Protein AF-A0A926SNS3-F1 (afdb_monomer)

Mean predicted aligned error: 13.59 Å

pLDDT: mean 76.49, std 20.12, range [39.0, 96.38]

Secondary structure (DSSP, 8-state):
----PPPP---------HHHHHHHHHHHHHHT--HHHHHHHHHHHHHHHHHHHHHHHHHHHHHHHT--HHHHHHHHHH-PSPPPHHHHHHHHTSPPHHHHHHHHHHHHHHHTTSSSSS---------

Radius of gyration: 21.66 Å; Cα contacts (8 Å, |Δi|>4): 40; chains: 1; bounding box: 40×44×77 Å

Solvent-accessible surface area (backbone atoms only — not comparable to full-atom values): 8056 Å² total; per-residue (Å²): 132,82,84,77,71,78,87,82,81,85,79,81,85,77,95,67,55,71,67,58,52,51,53,50,52,50,55,22,63,78,66,76,39,54,69,70,56,44,51,52,50,52,53,51,53,48,48,70,72,42,43,67,57,53,52,52,52,27,54,49,47,9,64,75,71,75,46,52,56,67,34,28,45,57,44,59,74,78,46,75,82,86,79,54,71,68,53,54,54,52,34,72,69,50,76,61,66,77,58,51,55,54,54,53,58,50,52,59,60,56,64,72,68,70,73,82,83,82,85,85,84,82,87,82,82,82,134

Structure (mmCIF, N/CA/C/O backbone):
data_AF-A0A926SNS3-F1
#
_entry.id   AF-A0A926SNS3-F1
#
loop_
_atom_site.group_PDB
_atom_site.id
_atom_site.type_symbol
_atom_site.label_atom_id
_atom_site.label_alt_id
_atom_site.label_comp_id
_atom_site.label_asym_id
_atom_site.label_entity_id
_atom_site.label_seq_id
_atom_site.pdbx_PDB_ins_code
_atom_site.Cartn_x
_atom_site.Cartn_y
_atom_site.Cartn_z
_atom_site.occupancy
_atom_site.B_iso_or_equiv
_atom_site.auth_seq_id
_atom_site.auth_comp_id
_atom_site.auth_asym_id
_atom_site.auth_atom_id
_atom_site.pdbx_PDB_model_num
ATOM 1 N N . MET A 1 1 ? -1.024 -29.603 23.354 1.00 42.75 1 MET A N 1
ATOM 2 C CA . MET A 1 1 ? -0.998 -28.707 22.178 1.00 42.75 1 MET A CA 1
ATOM 3 C C . MET A 1 1 ? -0.334 -27.419 22.625 1.00 42.75 1 MET A C 1
ATOM 5 O O . MET A 1 1 ? -0.760 -26.889 23.639 1.00 42.75 1 MET A O 1
ATOM 9 N N . LYS A 1 2 ? 0.756 -26.986 21.983 1.00 43.94 2 LYS A N 1
ATOM 10 C CA . LYS A 1 2 ? 1.331 -25.662 22.260 1.00 43.94 2 LYS A CA 1
ATOM 11 C C . LYS A 1 2 ? 0.382 -24.629 21.655 1.00 43.94 2 LYS A C 1
ATOM 13 O O . LYS A 1 2 ? 0.080 -24.749 20.470 1.00 43.94 2 LYS A O 1
ATOM 18 N N . ASP A 1 3 ? -0.083 -23.674 22.455 1.00 49.34 3 ASP A N 1
ATOM 19 C CA . ASP A 1 3 ? -0.727 -22.465 21.944 1.00 49.34 3 ASP A CA 1
ATOM 20 C C . ASP A 1 3 ? 0.268 -21.783 21.005 1.00 49.34 3 ASP A C 1
ATOM 22 O O . ASP A 1 3 ? 1.288 -21.241 21.434 1.00 49.34 3 ASP A O 1
ATOM 26 N N . ALA A 1 4 ? 0.014 -21.869 19.701 1.00 53.22 4 ALA A N 1
ATOM 27 C CA . ALA A 1 4 ? 0.678 -21.015 18.736 1.00 53.22 4 ALA A CA 1
ATOM 28 C C . ALA A 1 4 ? 0.130 -19.606 18.978 1.00 53.22 4 ALA A C 1
ATOM 30 O O . ALA A 1 4 ? -0.934 -19.255 18.471 1.00 53.22 4 ALA A O 1
ATOM 31 N N . GLY A 1 5 ? 0.801 -18.842 19.845 1.00 57.50 5 GLY A N 1
ATOM 32 C CA . GLY A 1 5 ? 0.419 -17.470 20.159 1.00 57.50 5 GLY A CA 1
ATOM 33 C C . GLY A 1 5 ? 0.177 -16.684 18.872 1.00 57.50 5 GLY A C 1
ATOM 34 O O . GLY A 1 5 ? 0.965 -16.783 17.930 1.00 57.50 5 GLY A O 1
ATOM 35 N N . MET A 1 6 ? -0.937 -15.946 18.809 1.00 60.03 6 MET A N 1
ATOM 36 C CA . MET A 1 6 ? -1.277 -15.176 17.613 1.00 60.03 6 MET A CA 1
ATOM 37 C C . MET A 1 6 ? -0.117 -14.244 17.235 1.00 60.03 6 MET A C 1
ATOM 39 O O . MET A 1 6 ? 0.383 -13.532 18.114 1.00 60.03 6 MET A O 1
ATOM 43 N N . PRO A 1 7 ? 0.297 -14.215 15.953 1.00 57.09 7 PRO A N 1
ATOM 44 C CA . PRO A 1 7 ? 1.346 -13.316 15.499 1.00 57.09 7 PRO A CA 1
ATOM 45 C C . PRO A 1 7 ? 0.940 -11.872 15.802 1.00 57.09 7 PRO A C 1
ATOM 47 O O . PRO A 1 7 ? -0.138 -11.414 15.418 1.00 57.09 7 PRO A O 1
ATOM 50 N N . ARG A 1 8 ? 1.796 -11.165 16.544 1.00 56.66 8 ARG A N 1
ATOM 51 C CA . ARG A 1 8 ? 1.582 -9.766 16.918 1.00 56.66 8 ARG A CA 1
ATOM 52 C C . ARG A 1 8 ? 2.264 -8.870 15.895 1.00 56.66 8 ARG A C 1
ATOM 54 O O . ARG A 1 8 ? 3.463 -8.983 15.676 1.00 56.66 8 ARG A O 1
ATOM 61 N N . PHE A 1 9 ? 1.497 -7.963 15.307 1.00 53.34 9 PHE A N 1
ATOM 62 C CA . PHE A 1 9 ? 2.017 -6.908 14.446 1.00 53.34 9 PHE A CA 1
ATOM 63 C C . PHE A 1 9 ? 2.002 -5.589 15.228 1.00 53.34 9 PHE A C 1
ATOM 65 O O . PHE A 1 9 ? 0.937 -5.142 15.666 1.00 53.34 9 PHE A O 1
ATOM 72 N N . ASN A 1 10 ? 3.177 -4.998 15.469 1.00 60.78 10 ASN A N 1
ATOM 73 C CA . ASN A 1 10 ? 3.283 -3.682 16.096 1.00 60.78 10 ASN A CA 1
ATOM 74 C C . ASN A 1 10 ? 3.206 -2.609 15.007 1.00 60.78 10 ASN A C 1
ATOM 76 O O . ASN A 1 10 ? 4.030 -2.589 14.100 1.00 60.78 10 ASN A O 1
ATOM 80 N N . ILE A 1 11 ? 2.197 -1.744 15.084 1.00 59.19 11 ILE A N 1
ATOM 81 C CA . ILE A 1 11 ? 1.896 -0.748 14.044 1.00 59.19 11 ILE A CA 1
ATOM 82 C C . ILE A 1 11 ? 2.511 0.626 14.374 1.00 59.19 11 ILE A C 1
ATOM 84 O O . ILE A 1 11 ? 2.271 1.586 13.652 1.00 59.19 11 ILE A O 1
ATOM 88 N N . GLY A 1 12 ? 3.304 0.729 15.450 1.00 66.06 12 GLY A N 1
ATOM 89 C CA . GLY A 1 12 ? 3.896 1.993 15.894 1.00 66.06 12 GLY A CA 1
ATOM 90 C C . GLY A 1 12 ? 2.848 3.068 16.211 1.00 66.06 12 GLY A C 1
ATOM 91 O O . GLY A 1 12 ? 1.701 2.757 16.545 1.00 66.06 12 GLY A O 1
ATOM 92 N N . SER A 1 13 ? 3.253 4.335 16.109 1.00 71.50 13 SER A N 1
ATOM 93 C CA . SER A 1 13 ? 2.381 5.513 16.163 1.00 71.50 13 SER A CA 1
ATOM 94 C C . SER A 1 13 ? 2.168 6.068 14.754 1.00 71.50 13 SER A C 1
ATOM 96 O O . SER A 1 13 ? 3.132 6.266 14.017 1.00 71.50 13 SER A O 1
ATOM 98 N N . ALA A 1 14 ? 0.913 6.326 14.387 1.00 71.31 14 ALA A N 1
ATOM 99 C CA . ALA A 1 14 ? 0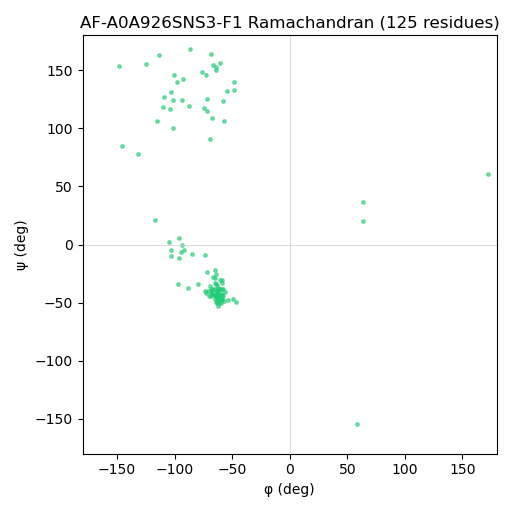.565 7.030 13.160 1.00 71.31 14 ALA A CA 1
ATOM 100 C C . ALA A 1 14 ? 0.037 8.419 13.518 1.00 71.31 14 ALA A C 1
ATOM 102 O O . ALA A 1 14 ? -0.897 8.530 14.316 1.00 71.31 14 ALA A O 1
ATOM 103 N N . ASP A 1 15 ? 0.618 9.451 12.913 1.00 81.06 15 ASP A N 1
ATOM 104 C CA . ASP A 1 15 ? 0.104 10.810 13.032 1.00 81.06 15 ASP A CA 1
ATOM 105 C C . ASP A 1 15 ? -1.157 10.931 12.173 1.00 81.06 15 ASP A C 1
ATOM 107 O O . ASP A 1 15 ? -1.128 10.738 10.955 1.00 81.06 15 ASP A O 1
ATOM 111 N N . LEU A 1 16 ? -2.281 11.210 12.826 1.00 81.62 16 LEU A N 1
ATOM 112 C CA . LEU A 1 16 ? -3.590 11.387 12.207 1.00 81.62 16 LEU A CA 1
ATOM 113 C C . LEU A 1 16 ? -4.152 12.746 12.609 1.00 81.62 16 LEU A C 1
ATOM 115 O O . LEU A 1 16 ? -3.805 13.282 13.663 1.00 81.62 16 LEU A O 1
ATOM 119 N N . SER A 1 17 ? -5.040 13.294 11.780 1.00 90.50 17 SER A N 1
ATOM 120 C CA . SER A 1 17 ? -5.789 14.484 12.174 1.00 90.50 17 SER A CA 1
ATOM 121 C C . SER A 1 17 ? -6.695 14.170 13.373 1.00 90.50 17 SER A C 1
ATOM 123 O O . SER A 1 17 ? -7.125 13.029 13.558 1.00 90.50 17 SER A O 1
ATOM 125 N N . GLU A 1 18 ? -7.004 15.179 14.191 1.00 90.25 18 GLU A N 1
ATOM 126 C CA . GLU A 1 18 ? -7.928 15.013 15.325 1.00 90.25 18 GLU A CA 1
ATOM 127 C C . GLU A 1 18 ? -9.294 14.480 14.865 1.00 90.25 18 GLU A C 1
ATOM 129 O O . GLU A 1 18 ? -9.847 13.568 15.479 1.00 90.25 18 GLU A O 1
ATOM 134 N N . GLU A 1 19 ? -9.790 14.983 13.732 1.00 93.06 19 GLU A N 1
ATOM 135 C CA . GLU A 1 19 ? -11.046 14.538 13.129 1.00 93.06 19 GLU A CA 1
ATOM 136 C C . GLU A 1 19 ? -11.006 13.048 12.747 1.00 93.06 19 GLU A C 1
ATOM 138 O O . GLU A 1 19 ? -11.933 12.303 13.073 1.00 93.06 19 GLU A O 1
ATOM 143 N N . ASP A 1 20 ? -9.923 12.581 12.116 1.00 90.12 20 ASP A N 1
ATOM 144 C CA . ASP A 1 20 ? -9.767 11.165 11.759 1.00 90.12 20 ASP A CA 1
ATOM 145 C C . ASP A 1 20 ? -9.721 10.273 13.004 1.00 90.12 20 ASP A C 1
ATOM 147 O O . ASP A 1 20 ? -10.312 9.190 13.020 1.00 90.12 20 ASP A O 1
ATOM 151 N N . ILE A 1 21 ? -9.043 10.726 14.064 1.00 90.31 21 ILE A N 1
ATOM 152 C CA . ILE A 1 21 ? -8.968 10.008 15.342 1.00 90.31 21 ILE A CA 1
ATOM 153 C C . ILE A 1 21 ? -10.367 9.845 15.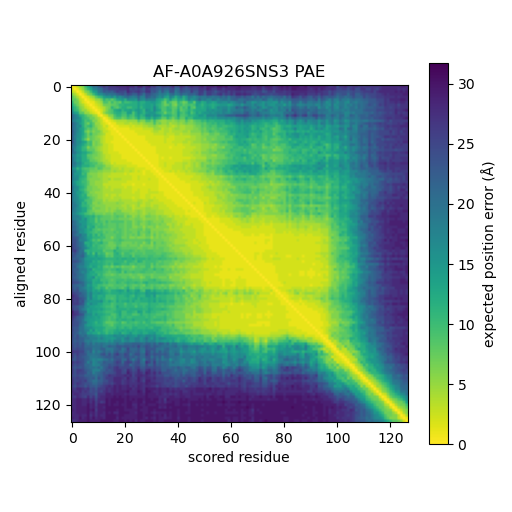941 1.00 90.31 21 ILE A C 1
ATOM 155 O O . ILE A 1 21 ? -10.722 8.752 16.397 1.00 90.31 21 ILE A O 1
ATOM 159 N N . ASP A 1 22 ? -11.168 10.906 15.944 1.00 92.88 22 ASP A N 1
ATOM 160 C CA . ASP A 1 22 ? -12.509 10.877 16.518 1.00 92.88 22 ASP A CA 1
ATOM 161 C C . ASP A 1 22 ? -13.451 9.987 15.707 1.00 92.88 22 ASP A C 1
ATOM 163 O O . ASP A 1 22 ? -14.124 9.121 16.280 1.00 92.88 22 ASP A O 1
ATOM 167 N N . TRP A 1 23 ? -13.422 10.083 14.376 1.00 93.25 23 TRP A N 1
ATOM 168 C CA . TRP A 1 23 ? -14.165 9.163 13.515 1.00 93.25 23 TRP A CA 1
ATOM 169 C C . TRP A 1 23 ? -13.737 7.709 13.702 1.00 93.25 23 TRP A C 1
ATOM 171 O O . TRP A 1 23 ? -14.585 6.810 13.736 1.00 93.25 23 TRP A O 1
ATOM 181 N N . PHE A 1 24 ? -12.441 7.458 13.886 1.00 91.75 24 PHE A N 1
ATOM 182 C CA . PHE A 1 24 ? -11.937 6.114 14.133 1.00 91.75 24 PHE A CA 1
ATOM 183 C C . PHE A 1 24 ? -12.448 5.545 15.462 1.00 91.75 24 PHE A C 1
ATOM 185 O O . PHE A 1 24 ? -12.901 4.397 15.516 1.00 91.75 24 PHE A O 1
ATOM 192 N N . LYS A 1 25 ? -12.442 6.349 16.533 1.00 90.81 25 LYS A N 1
ATOM 193 C CA . LYS A 1 25 ? -13.004 5.966 17.840 1.00 90.81 25 LYS A CA 1
ATOM 194 C C . LYS A 1 25 ? -14.502 5.680 17.745 1.00 90.81 25 LYS A C 1
ATOM 196 O O . LYS A 1 25 ? -14.960 4.675 18.289 1.00 90.81 25 LYS A O 1
ATOM 201 N N . VAL A 1 26 ? -15.259 6.511 17.023 1.00 94.00 26 VAL A N 1
ATOM 202 C CA . VAL A 1 26 ? -16.690 6.277 16.762 1.00 94.00 26 VAL A CA 1
ATOM 203 C C . VAL A 1 26 ? -16.890 4.941 16.046 1.00 94.00 26 VAL A C 1
ATOM 205 O O . VAL A 1 26 ? -17.704 4.127 16.482 1.00 94.00 26 VAL A O 1
ATOM 208 N N . ALA A 1 27 ? -16.108 4.661 15.001 1.00 91.81 27 ALA A N 1
ATOM 209 C CA . ALA A 1 27 ? -16.187 3.399 14.270 1.00 91.81 27 ALA A CA 1
ATOM 210 C C . ALA A 1 27 ? -15.861 2.179 15.151 1.00 91.81 27 ALA A C 1
ATOM 212 O O . ALA A 1 27 ? -16.508 1.136 15.014 1.00 91.81 27 ALA A O 1
ATOM 213 N N . CYS A 1 28 ? -14.891 2.295 16.064 1.00 93.12 28 CYS A N 1
ATOM 214 C CA . CYS A 1 28 ? -14.575 1.251 17.043 1.00 93.12 28 CYS A CA 1
ATOM 215 C C . CYS A 1 28 ? -15.761 1.001 17.984 1.00 93.12 28 CYS A C 1
ATOM 217 O O . CYS A 1 28 ? -16.225 -0.133 18.091 1.00 93.12 28 CYS A O 1
ATOM 219 N N . ASN A 1 29 ? -16.320 2.064 18.575 1.00 94.94 29 ASN A N 1
ATOM 220 C CA . ASN A 1 29 ?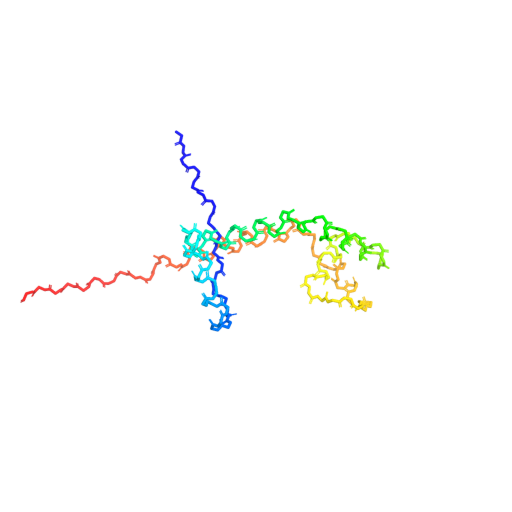 -17.466 1.971 19.484 1.00 94.94 29 ASN A CA 1
ATOM 221 C C . ASN A 1 29 ? -18.697 1.348 18.812 1.00 94.94 29 ASN A C 1
ATOM 223 O O . ASN A 1 29 ? -19.329 0.470 19.391 1.00 94.94 29 ASN A O 1
ATOM 227 N N . LEU A 1 30 ? -19.008 1.743 17.573 1.00 93.19 30 LEU A N 1
ATOM 228 C CA . LEU A 1 30 ? -20.136 1.186 16.816 1.00 93.19 30 LEU A CA 1
ATOM 229 C C . LEU A 1 30 ? -19.972 -0.302 16.490 1.00 93.19 30 LEU A C 1
ATOM 231 O O . LEU A 1 30 ? -20.966 -1.008 16.346 1.00 93.19 30 LEU A O 1
ATOM 235 N N . SER A 1 31 ? -18.732 -0.778 16.352 1.00 91.19 31 SER A N 1
ATOM 236 C CA . SER A 1 31 ? -18.448 -2.190 16.063 1.00 91.19 31 SER A CA 1
ATOM 237 C C . SER A 1 31 ? -18.170 -3.033 17.308 1.00 91.19 31 SER A C 1
ATOM 239 O O . SER A 1 31 ? -18.070 -4.250 17.190 1.00 91.19 31 SER A O 1
ATOM 241 N N . GLY A 1 32 ? -18.069 -2.422 18.495 1.00 92.94 32 GLY A N 1
ATOM 242 C CA . GLY A 1 32 ? -17.670 -3.119 19.721 1.00 92.94 32 GLY A CA 1
ATOM 243 C C . GLY A 1 32 ? -16.240 -3.671 19.664 1.00 92.94 32 GLY A C 1
ATOM 244 O O . GLY A 1 32 ? -15.901 -4.596 20.399 1.00 92.94 32 GLY A O 1
ATOM 245 N N . GLU A 1 33 ? -15.404 -3.134 18.774 1.00 90.81 33 GLU A N 1
ATOM 246 C CA . GLU A 1 33 ? -14.043 -3.607 18.534 1.00 90.81 33 GLU A CA 1
ATOM 247 C C . GLU A 1 33 ? -13.024 -2.719 19.251 1.00 90.81 33 GLU A C 1
ATOM 249 O O . GLU A 1 33 ? -13.176 -1.500 19.341 1.00 90.81 33 GLU A O 1
ATOM 254 N N . SER A 1 34 ? -11.927 -3.322 19.718 1.00 89.81 34 SER A N 1
ATOM 255 C CA . SER A 1 34 ? -10.764 -2.537 20.139 1.00 89.81 34 SER A CA 1
ATOM 256 C C . SER A 1 34 ? -10.130 -1.840 18.933 1.00 89.81 34 SER A C 1
ATOM 258 O O . SER A 1 34 ? -10.186 -2.351 17.815 1.00 89.81 34 SER A O 1
ATOM 260 N N . ILE A 1 35 ? -9.439 -0.722 19.168 1.00 86.50 35 ILE A N 1
ATOM 261 C CA . ILE A 1 35 ? -8.697 0.017 18.130 1.00 86.50 35 ILE A CA 1
ATOM 262 C C . ILE A 1 35 ? -7.796 -0.924 17.316 1.00 86.50 35 ILE A C 1
ATOM 264 O O . ILE A 1 35 ? -7.831 -0.916 16.089 1.00 86.50 35 ILE A O 1
ATOM 268 N N . ARG A 1 36 ? -7.033 -1.799 17.988 1.00 83.31 36 ARG A N 1
ATOM 269 C CA . ARG A 1 36 ? -6.129 -2.751 17.318 1.00 83.31 36 ARG A CA 1
ATOM 270 C C . ARG A 1 36 ? -6.884 -3.762 16.451 1.00 83.31 36 ARG A C 1
ATOM 272 O O . ARG A 1 36 ? -6.464 -4.021 15.326 1.00 83.31 36 ARG A O 1
ATOM 279 N N . ALA A 1 37 ? -7.995 -4.309 16.951 1.00 86.44 37 ALA A N 1
ATOM 280 C CA . ALA A 1 37 ? -8.829 -5.232 16.181 1.00 86.44 37 ALA A CA 1
ATOM 281 C C . ALA A 1 37 ? -9.428 -4.540 14.949 1.00 86.44 37 ALA A C 1
ATOM 283 O O . ALA A 1 37 ? -9.364 -5.083 13.845 1.00 86.44 37 ALA A O 1
ATOM 284 N N . LYS A 1 38 ? -9.903 -3.300 15.119 1.00 89.62 38 LYS A N 1
ATOM 285 C CA . LYS A 1 38 ? -10.480 -2.504 14.038 1.00 89.62 38 LYS A CA 1
ATOM 286 C C . LYS A 1 38 ? -9.482 -2.235 12.920 1.00 89.62 38 LYS A C 1
ATOM 288 O O . LYS A 1 38 ? -9.818 -2.399 11.748 1.00 89.62 38 LYS A O 1
ATOM 293 N N . ILE A 1 39 ? -8.247 -1.868 13.272 1.00 86.69 39 ILE A N 1
ATOM 294 C CA . ILE A 1 39 ? -7.167 -1.673 12.296 1.00 86.69 39 ILE A CA 1
ATOM 295 C C . ILE A 1 39 ? -6.923 -2.971 11.515 1.00 86.69 39 ILE A C 1
ATOM 297 O O . ILE A 1 39 ? -6.893 -2.948 10.285 1.00 86.69 39 ILE A O 1
ATOM 301 N N . GLY A 1 40 ? -6.824 -4.113 12.205 1.00 85.19 40 GLY A N 1
ATOM 302 C CA . GLY A 1 40 ? -6.654 -5.419 11.563 1.00 85.19 40 GLY A CA 1
ATOM 303 C C . GLY A 1 40 ? -7.779 -5.752 10.577 1.00 85.19 40 GLY A C 1
ATOM 304 O O . GLY A 1 40 ? -7.510 -6.178 9.450 1.00 85.19 40 GLY A O 1
ATOM 305 N N . HIS A 1 41 ? -9.033 -5.496 10.955 1.00 87.81 41 HIS A N 1
ATOM 306 C CA . HIS A 1 41 ? -10.188 -5.676 10.075 1.00 87.81 41 HIS A CA 1
ATOM 307 C C . HIS A 1 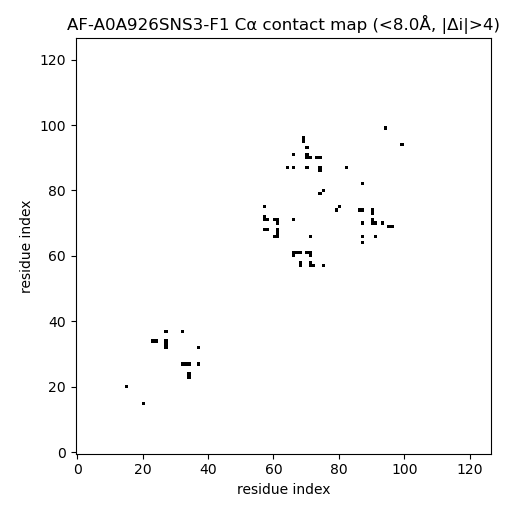41 ? -10.171 -4.744 8.863 1.00 87.81 41 HIS A C 1
ATOM 309 O O . HIS A 1 41 ? -10.417 -5.205 7.748 1.00 87.81 41 HIS A O 1
ATOM 315 N N . ILE A 1 42 ? -9.847 -3.463 9.048 1.00 87.56 42 ILE A N 1
ATOM 316 C CA . ILE A 1 42 ? -9.764 -2.498 7.944 1.00 87.56 42 ILE A CA 1
ATOM 317 C C . ILE A 1 42 ? -8.677 -2.915 6.955 1.00 87.56 42 ILE A C 1
ATOM 319 O O . ILE A 1 42 ? -8.950 -3.000 5.759 1.00 87.56 42 ILE A O 1
ATOM 323 N N . ILE A 1 43 ? -7.477 -3.249 7.440 1.00 85.94 43 ILE A N 1
ATOM 324 C CA . ILE A 1 43 ? -6.365 -3.699 6.592 1.00 85.94 43 ILE A CA 1
ATOM 325 C C . ILE A 1 43 ? -6.760 -4.965 5.827 1.00 85.94 43 ILE A C 1
ATOM 327 O O . ILE A 1 43 ? -6.596 -5.033 4.608 1.00 85.94 43 ILE A O 1
ATOM 331 N N . THR A 1 44 ? -7.328 -5.954 6.520 1.00 86.88 44 THR A N 1
ATOM 332 C CA . THR A 1 44 ? -7.730 -7.227 5.908 1.00 86.88 44 THR A CA 1
ATOM 333 C C . THR A 1 44 ? -8.811 -7.022 4.853 1.00 86.88 44 THR A C 1
ATOM 335 O O . THR A 1 44 ? -8.696 -7.539 3.740 1.00 86.88 44 THR A O 1
ATOM 338 N N . GLY A 1 45 ? -9.849 -6.244 5.169 1.00 89.31 45 GLY A N 1
ATOM 339 C CA . GLY A 1 45 ? -10.943 -5.947 4.249 1.00 89.31 45 GLY A CA 1
ATOM 340 C C . GLY A 1 45 ? -10.459 -5.184 3.019 1.00 89.31 45 GLY A C 1
ATOM 341 O O . GLY A 1 45 ? -10.806 -5.536 1.889 1.00 89.31 45 GLY A O 1
ATOM 342 N N . HIS A 1 46 ? -9.595 -4.191 3.228 1.00 86.81 46 HIS A N 1
ATOM 343 C CA . HIS A 1 46 ? -9.000 -3.397 2.161 1.00 86.81 46 HIS A CA 1
ATOM 344 C C . HIS A 1 46 ? -8.141 -4.254 1.230 1.00 86.81 46 HIS A C 1
ATOM 346 O O . HIS A 1 46 ? -8.384 -4.296 0.022 1.00 86.81 46 HIS A O 1
ATOM 352 N N . LEU A 1 47 ? -7.193 -5.018 1.777 1.00 83.12 47 LEU A N 1
ATOM 353 C CA . LEU A 1 47 ? -6.333 -5.886 0.975 1.00 83.12 47 LEU A CA 1
ATOM 354 C C . LEU A 1 47 ? -7.140 -6.966 0.255 1.00 83.12 47 LEU A C 1
ATOM 356 O O . LEU A 1 47 ? -6.925 -7.181 -0.932 1.00 83.12 47 LEU A O 1
ATOM 360 N N . THR A 1 48 ? -8.122 -7.588 0.907 1.00 87.44 48 THR A N 1
ATOM 361 C CA . THR A 1 48 ? -8.979 -8.601 0.268 1.00 87.44 48 THR A CA 1
ATOM 362 C C . THR A 1 48 ? -9.734 -8.023 -0.929 1.00 87.44 48 THR A C 1
ATOM 364 O O . THR A 1 48 ? -9.785 -8.644 -1.992 1.00 87.44 48 THR A O 1
ATOM 367 N N . ARG A 1 49 ? -10.284 -6.811 -0.791 1.00 87.69 49 ARG A N 1
ATOM 368 C CA . ARG A 1 49 ? -11.085 -6.163 -1.836 1.00 87.69 49 ARG A CA 1
ATOM 369 C C . ARG A 1 49 ? -10.245 -5.642 -2.999 1.00 87.69 49 ARG A C 1
ATOM 371 O O . ARG A 1 49 ? -10.664 -5.748 -4.151 1.00 87.69 49 ARG A O 1
ATOM 378 N N . PHE A 1 50 ? -9.080 -5.070 -2.709 1.00 84.75 50 PHE A N 1
ATOM 379 C CA . PHE A 1 50 ? -8.275 -4.354 -3.700 1.00 84.75 50 PHE A CA 1
ATOM 380 C C . PHE A 1 50 ? -7.063 -5.141 -4.209 1.00 84.75 50 PHE A C 1
ATOM 382 O O . PHE A 1 50 ? -6.434 -4.702 -5.171 1.00 84.75 50 PHE A O 1
ATOM 389 N N . LYS A 1 51 ? -6.774 -6.338 -3.670 1.00 85.75 51 LYS A N 1
ATOM 390 C CA . LYS A 1 51 ? -5.654 -7.199 -4.104 1.00 85.75 51 LYS A CA 1
ATOM 391 C C . LYS A 1 51 ? -5.567 -7.347 -5.618 1.00 85.75 51 LYS A C 1
ATOM 393 O O . LYS A 1 51 ? -4.501 -7.160 -6.193 1.00 85.75 51 LYS A O 1
ATOM 398 N N . SER A 1 52 ? -6.679 -7.662 -6.278 1.00 86.62 52 SER A N 1
ATOM 399 C CA . SER A 1 52 ? -6.695 -7.852 -7.733 1.00 86.62 52 SER A CA 1
ATOM 400 C C . SER A 1 52 ? -6.356 -6.569 -8.496 1.00 86.62 52 SER A C 1
ATOM 402 O O . SER A 1 52 ? -5.702 -6.630 -9.534 1.00 86.62 52 SER A O 1
ATOM 404 N N . GLN A 1 53 ? -6.755 -5.406 -7.978 1.00 88.38 53 GLN A N 1
ATOM 405 C CA . GLN A 1 53 ? -6.431 -4.111 -8.571 1.00 88.38 53 GLN A CA 1
ATOM 406 C C . GLN A 1 53 ? -4.950 -3.781 -8.394 1.00 88.38 53 GLN A C 1
ATOM 408 O O . GLN A 1 53 ? -4.319 -3.322 -9.343 1.00 88.38 53 GLN A O 1
ATOM 413 N N . TYR A 1 54 ? -4.379 -4.084 -7.224 1.00 87.50 54 TYR A N 1
ATOM 414 C CA . TYR A 1 54 ? -2.947 -3.925 -6.979 1.00 87.50 54 TYR A CA 1
ATOM 415 C C . TYR A 1 54 ? -2.111 -4.794 -7.910 1.00 87.50 54 TYR A C 1
ATOM 417 O O . TYR A 1 54 ? -1.250 -4.266 -8.607 1.00 87.50 54 TYR A O 1
ATOM 425 N N . VAL A 1 55 ? -2.429 -6.088 -8.013 1.00 90.06 55 VAL A N 1
ATOM 426 C CA . VAL A 1 55 ? -1.737 -7.002 -8.936 1.00 90.06 55 VAL A CA 1
ATOM 427 C C . VAL A 1 55 ? -1.821 -6.483 -10.372 1.00 90.06 55 VAL A C 1
ATOM 429 O O . VAL A 1 55 ? -0.794 -6.322 -11.024 1.00 90.06 55 VAL A O 1
ATOM 432 N N . ARG A 1 56 ? -3.019 -6.100 -10.834 1.00 91.88 56 ARG A N 1
ATOM 433 C CA . ARG A 1 56 ? -3.210 -5.534 -12.181 1.00 91.88 56 ARG A CA 1
ATOM 434 C C . ARG A 1 56 ? -2.397 -4.262 -12.414 1.00 91.88 56 ARG A C 1
ATOM 436 O O . ARG A 1 56 ? -1.904 -4.058 -13.521 1.00 91.88 56 ARG A O 1
ATOM 443 N N . LYS A 1 57 ? -2.279 -3.390 -11.408 1.00 92.06 57 LYS A N 1
ATOM 444 C CA . LYS A 1 57 ? -1.510 -2.145 -11.519 1.00 92.06 57 LYS A CA 1
ATOM 445 C C . LYS A 1 57 ? -0.015 -2.428 -11.651 1.00 92.06 57 LYS A C 1
ATOM 447 O O . LYS A 1 57 ? 0.626 -1.809 -12.498 1.00 92.06 57 LYS A O 1
ATOM 452 N N . VAL A 1 58 ? 0.510 -3.365 -10.864 1.00 94.44 58 VAL A N 1
ATOM 453 C CA . VAL A 1 58 ? 1.912 -3.791 -10.951 1.00 94.44 58 VAL A CA 1
ATOM 454 C C . VAL A 1 58 ? 2.179 -4.458 -12.303 1.00 94.44 58 VAL A C 1
ATOM 456 O O . VAL A 1 58 ? 3.099 -4.046 -13.004 1.00 94.44 58 VAL A O 1
ATOM 459 N N . ASP A 1 59 ? 1.310 -5.376 -12.744 1.00 95.56 59 ASP A N 1
ATOM 460 C CA . ASP A 1 59 ? 1.409 -6.032 -14.059 1.00 95.56 59 ASP A CA 1
ATOM 461 C C . ASP A 1 59 ? 1.398 -5.034 -15.219 1.00 95.56 59 ASP A C 1
ATOM 463 O O . ASP A 1 59 ? 2.044 -5.242 -16.249 1.00 95.56 59 ASP A O 1
ATOM 467 N N . TYR A 1 60 ? 0.583 -3.984 -15.103 1.00 95.12 60 TYR A N 1
ATOM 468 C CA . TYR A 1 60 ? 0.514 -2.926 -16.101 1.00 95.12 60 TYR A CA 1
ATOM 469 C C . TYR A 1 60 ? 1.845 -2.178 -16.179 1.00 95.12 60 TYR A C 1
ATOM 471 O O . TYR A 1 60 ? 2.386 -2.026 -17.269 1.00 95.12 60 TYR A O 1
ATOM 479 N N . VAL A 1 61 ? 2.397 -1.758 -15.038 1.00 95.38 61 VAL A N 1
ATOM 480 C CA . VAL A 1 61 ? 3.683 -1.046 -14.991 1.00 95.38 61 VAL A CA 1
ATOM 481 C C . VAL A 1 61 ? 4.8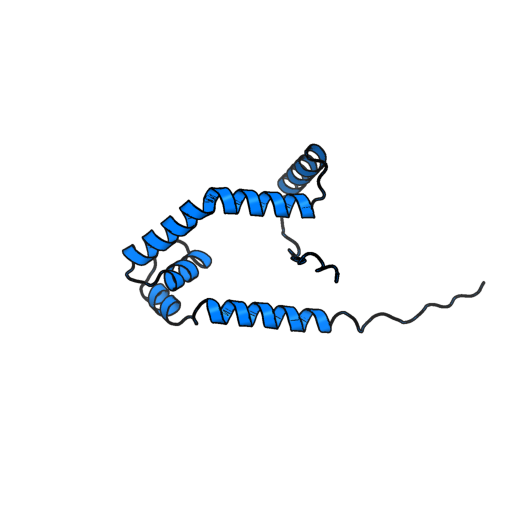23 -1.922 -15.505 1.00 95.38 61 VAL A C 1
ATOM 483 O O . VAL A 1 61 ? 5.587 -1.462 -16.349 1.00 95.38 61 VAL A O 1
ATOM 486 N N . ALA A 1 62 ? 4.889 -3.187 -15.082 1.00 96.12 62 ALA A N 1
ATOM 487 C CA . ALA A 1 62 ? 5.899 -4.138 -15.543 1.00 96.12 62 ALA A CA 1
ATOM 488 C C . ALA A 1 62 ? 5.933 -4.229 -17.076 1.00 96.12 62 ALA A C 1
ATOM 490 O O . ALA A 1 62 ? 6.979 -4.070 -17.703 1.00 96.12 62 ALA A O 1
ATOM 491 N N . ARG A 1 63 ? 4.755 -4.372 -17.697 1.00 96.00 63 ARG A N 1
ATOM 492 C CA . ARG A 1 63 ? 4.620 -4.427 -19.158 1.00 96.00 63 ARG A CA 1
ATOM 493 C C . ARG A 1 63 ? 4.926 -3.103 -19.850 1.00 96.00 63 ARG A C 1
ATOM 495 O O . ARG A 1 63 ? 5.536 -3.118 -20.911 1.00 96.00 63 ARG A O 1
ATOM 502 N N . GLN A 1 64 ? 4.489 -1.979 -19.286 1.00 96.38 64 GLN A N 1
ATOM 503 C CA . GLN A 1 64 ? 4.697 -0.659 -19.890 1.00 96.38 64 GLN A CA 1
ATOM 504 C C . GLN A 1 64 ? 6.171 -0.246 -19.918 1.00 96.38 64 GLN A C 1
ATOM 506 O O . GLN A 1 64 ? 6.602 0.353 -20.896 1.00 96.38 64 GLN A O 1
ATOM 511 N N . TYR A 1 65 ? 6.931 -0.571 -18.871 1.00 95.38 65 TYR A N 1
ATOM 512 C CA . TYR A 1 65 ? 8.328 -0.148 -18.722 1.00 95.38 65 TYR A CA 1
ATOM 513 C C . TYR A 1 65 ? 9.344 -1.268 -18.998 1.00 95.38 65 TYR A C 1
ATOM 515 O O . TYR A 1 65 ? 10.545 -1.045 -18.873 1.00 95.38 65 TYR A O 1
ATOM 523 N N . GLY A 1 66 ? 8.889 -2.468 -19.380 1.00 95.06 66 GLY A N 1
ATOM 524 C CA . GLY A 1 66 ? 9.772 -3.592 -19.708 1.00 95.06 66 GLY A CA 1
ATOM 525 C C . GLY A 1 66 ? 10.614 -4.064 -18.521 1.00 95.06 66 GLY A C 1
ATOM 526 O O . GLY A 1 66 ? 11.782 -4.410 -18.689 1.00 95.06 66 GLY A O 1
ATOM 527 N N . VAL A 1 67 ? 10.033 -4.036 -17.323 1.00 94.31 67 VAL A N 1
ATOM 528 C CA . VAL A 1 67 ? 10.661 -4.465 -16.066 1.00 94.31 67 VAL A CA 1
ATOM 529 C C . VAL A 1 67 ? 9.949 -5.698 -15.522 1.00 94.31 67 VAL A C 1
ATOM 531 O O . VAL A 1 67 ? 8.830 -6.024 -15.931 1.00 94.31 67 VAL A O 1
ATOM 534 N N . THR A 1 68 ? 10.587 -6.406 -14.598 1.00 95.00 68 THR A N 1
ATOM 535 C CA . THR A 1 68 ? 9.952 -7.537 -13.921 1.00 95.00 68 THR A CA 1
ATOM 536 C C . THR A 1 68 ? 8.820 -7.065 -13.007 1.00 95.00 68 THR A C 1
ATOM 538 O O . THR A 1 68 ? 8.700 -5.889 -12.652 1.00 95.00 68 THR A O 1
ATOM 541 N N . TRP A 1 69 ? 7.964 -8.004 -12.604 1.00 93.38 69 TRP A N 1
ATOM 542 C CA . TRP A 1 69 ? 6.888 -7.715 -11.660 1.00 93.38 69 TRP A CA 1
ATOM 543 C C . TRP A 1 69 ? 7.421 -7.170 -10.327 1.00 93.38 69 TRP A C 1
ATOM 545 O O . TRP A 1 69 ? 6.885 -6.199 -9.796 1.00 93.38 69 TRP A O 1
ATOM 555 N N . GLU A 1 70 ? 8.500 -7.766 -9.809 1.00 91.94 70 GLU A N 1
ATOM 556 C CA . GLU A 1 70 ? 9.124 -7.358 -8.546 1.00 91.94 70 GLU A CA 1
ATOM 557 C C . GLU A 1 70 ? 9.719 -5.950 -8.636 1.00 91.94 70 GLU A C 1
ATOM 559 O O . GLU A 1 70 ? 9.484 -5.122 -7.756 1.00 91.94 70 GLU A O 1
ATOM 564 N N . GLU A 1 71 ? 10.415 -5.638 -9.730 1.00 93.44 71 GLU A N 1
ATOM 565 C CA . GLU A 1 71 ? 10.951 -4.298 -9.997 1.00 93.44 71 GLU A CA 1
ATOM 566 C C . GLU A 1 71 ? 9.827 -3.251 -10.064 1.00 93.44 71 GLU A C 1
ATOM 568 O O . GLU A 1 71 ? 9.915 -2.192 -9.439 1.00 93.44 71 GLU A O 1
ATOM 573 N N . ALA A 1 72 ? 8.725 -3.564 -10.755 1.00 93.56 72 ALA A N 1
ATOM 574 C CA . ALA A 1 72 ? 7.552 -2.694 -10.823 1.00 93.56 72 ALA A CA 1
ATOM 575 C C . ALA A 1 72 ? 6.896 -2.478 -9.449 1.00 93.56 72 ALA A C 1
ATOM 577 O O . ALA A 1 72 ? 6.470 -1.363 -9.134 1.00 93.56 72 ALA A O 1
ATOM 578 N N . PHE A 1 73 ? 6.819 -3.522 -8.619 1.00 91.81 73 PHE A N 1
ATOM 579 C CA . PHE A 1 73 ? 6.304 -3.425 -7.254 1.00 91.81 73 PHE A CA 1
ATOM 580 C C . PHE A 1 73 ? 7.171 -2.497 -6.393 1.00 91.81 73 PHE A C 1
ATOM 582 O O . PHE A 1 73 ? 6.653 -1.622 -5.697 1.00 91.81 73 PHE A O 1
ATOM 589 N N . ILE A 1 74 ? 8.494 -2.648 -6.482 1.00 91.38 74 ILE A N 1
ATOM 590 C CA . ILE A 1 74 ? 9.463 -1.812 -5.768 1.00 91.38 74 ILE A CA 1
ATOM 591 C C . ILE A 1 74 ? 9.349 -0.343 -6.193 1.00 91.38 74 ILE A C 1
ATOM 593 O O . ILE A 1 74 ? 9.335 0.538 -5.330 1.00 91.38 74 ILE A O 1
ATOM 597 N N . LEU A 1 75 ? 9.228 -0.075 -7.496 1.00 92.38 75 LEU A N 1
ATOM 598 C CA . LEU A 1 75 ? 9.048 1.277 -8.033 1.00 92.38 75 LEU A CA 1
ATOM 599 C C . LEU A 1 75 ? 7.786 1.943 -7.485 1.00 92.38 75 LEU A C 1
ATOM 601 O O . LEU A 1 75 ? 7.843 3.051 -6.952 1.00 92.38 75 LEU A O 1
ATOM 605 N N . LEU A 1 76 ? 6.656 1.237 -7.565 1.00 91.19 76 LEU A N 1
ATOM 606 C CA . LEU A 1 76 ? 5.356 1.748 -7.133 1.00 91.19 76 LEU A CA 1
ATOM 607 C C . LEU A 1 76 ? 5.270 2.005 -5.625 1.00 91.19 76 LEU A C 1
ATOM 609 O O . LEU A 1 76 ? 4.439 2.803 -5.197 1.00 91.19 76 LEU A O 1
ATOM 613 N N . ARG A 1 77 ? 6.121 1.361 -4.817 1.00 87.00 77 ARG A N 1
ATOM 614 C CA . ARG A 1 77 ? 6.226 1.646 -3.381 1.00 87.00 77 ARG A CA 1
ATOM 615 C C . ARG A 1 77 ? 6.837 3.024 -3.104 1.00 87.00 77 ARG A C 1
ATOM 617 O O . ARG A 1 77 ? 6.466 3.646 -2.115 1.00 87.00 77 ARG A O 1
ATOM 624 N N . GLN A 1 78 ? 7.792 3.465 -3.921 1.00 85.19 78 GLN A N 1
ATOM 625 C CA . GLN A 1 78 ? 8.565 4.690 -3.674 1.00 85.19 78 GLN A CA 1
ATOM 626 C C . GLN A 1 78 ? 8.022 5.902 -4.435 1.00 85.19 78 GLN A C 1
ATOM 628 O O . GLN A 1 78 ? 8.106 7.026 -3.948 1.00 85.19 78 GLN A O 1
ATOM 633 N N . LYS A 1 79 ? 7.485 5.692 -5.641 1.00 87.62 79 LYS A N 1
ATOM 634 C CA . LYS A 1 79 ? 7.134 6.779 -6.557 1.00 87.62 79 LYS A CA 1
ATOM 635 C C . LYS A 1 79 ? 5.921 6.438 -7.421 1.00 87.62 79 LYS A C 1
ATOM 637 O O . LYS A 1 79 ? 5.644 5.283 -7.737 1.00 87.62 79 LYS A O 1
ATOM 642 N N . SER A 1 80 ? 5.221 7.484 -7.857 1.00 89.75 80 SER A N 1
ATOM 643 C CA . SER A 1 80 ? 4.185 7.393 -8.889 1.00 89.75 80 SER A CA 1
ATOM 644 C C . SER A 1 80 ? 4.754 7.661 -10.292 1.00 89.75 80 SER A C 1
ATOM 646 O O . SER A 1 80 ? 5.604 8.540 -10.435 1.00 89.75 80 SER A O 1
ATOM 648 N N . PRO A 1 81 ? 4.286 6.948 -11.335 1.00 88.56 81 PRO A N 1
ATOM 649 C CA . PRO A 1 81 ? 4.710 7.191 -12.714 1.00 88.56 81 PRO A CA 1
ATOM 650 C C . PRO A 1 81 ? 4.372 8.624 -13.179 1.00 88.56 81 PRO A C 1
ATOM 652 O O . PRO A 1 81 ? 3.406 9.204 -12.674 1.00 88.56 81 PRO A O 1
ATOM 655 N N . PRO A 1 82 ? 5.089 9.173 -14.181 1.00 93.12 82 PRO A N 1
ATOM 656 C CA . PRO A 1 82 ? 6.066 8.497 -15.045 1.00 93.12 82 PRO A CA 1
ATOM 657 C C . PRO A 1 82 ? 7.429 8.233 -14.381 1.00 93.12 82 PRO A C 1
ATOM 659 O O . PRO A 1 82 ? 7.880 8.999 -13.527 1.00 93.12 82 PRO A O 1
ATOM 662 N N . PHE A 1 83 ? 8.076 7.136 -14.786 1.00 94.19 83 PHE A N 1
ATOM 663 C CA . PHE A 1 83 ? 9.408 6.740 -14.310 1.00 94.19 83 PHE A CA 1
ATOM 664 C C . PHE A 1 83 ? 10.494 7.172 -15.300 1.00 94.19 83 PHE A C 1
ATOM 666 O O . PHE A 1 83 ? 10.285 7.086 -16.512 1.00 94.19 83 PHE A O 1
ATOM 673 N N . THR A 1 84 ? 11.627 7.652 -14.788 1.00 95.75 84 THR A N 1
ATOM 674 C CA . THR A 1 84 ? 12.815 7.983 -15.591 1.00 95.75 84 THR A CA 1
ATOM 675 C C . THR A 1 84 ? 13.694 6.746 -15.785 1.00 95.75 84 THR A C 1
ATOM 677 O O . THR A 1 84 ? 13.490 5.732 -15.119 1.00 95.75 84 THR A O 1
ATOM 680 N N . GLU A 1 85 ? 14.689 6.803 -16.675 1.00 95.81 85 GLU A N 1
ATOM 681 C CA . GLU A 1 85 ? 15.608 5.668 -16.862 1.00 95.81 85 GLU A CA 1
ATOM 682 C C . GLU A 1 85 ? 16.413 5.384 -15.585 1.00 95.81 85 GLU A C 1
ATOM 684 O O . GLU A 1 85 ? 16.647 4.226 -15.246 1.00 95.81 85 GLU A O 1
ATOM 689 N N . GLU A 1 86 ? 16.767 6.421 -14.820 1.00 96.00 86 GLU A N 1
ATOM 690 C CA . GLU A 1 86 ? 17.449 6.268 -13.533 1.00 96.00 86 GLU A CA 1
ATOM 691 C C . GLU A 1 86 ? 16.597 5.479 -12.531 1.00 96.00 86 GLU A C 1
ATOM 693 O O . GLU A 1 86 ? 17.131 4.625 -11.820 1.00 96.00 86 GLU A O 1
ATOM 698 N N . ASP A 1 87 ? 15.276 5.701 -12.513 1.00 95.12 87 ASP A N 1
ATOM 699 C CA . ASP A 1 87 ? 14.352 4.932 -11.674 1.00 95.12 87 ASP A CA 1
ATOM 700 C C . ASP A 1 87 ? 14.378 3.442 -12.065 1.00 95.12 87 ASP A C 1
ATOM 702 O O . ASP A 1 87 ? 14.440 2.567 -11.199 1.00 95.12 87 ASP A O 1
ATOM 706 N N . LEU A 1 88 ? 14.360 3.139 -13.370 1.00 95.06 88 LEU A N 1
ATOM 707 C CA . LEU A 1 88 ? 14.363 1.761 -13.877 1.00 95.06 88 LEU A CA 1
ATOM 708 C C . LEU A 1 88 ? 15.685 1.047 -13.576 1.00 95.06 88 LEU A C 1
ATOM 710 O O . LEU A 1 88 ? 15.681 -0.110 -13.153 1.00 95.06 88 LEU A O 1
ATOM 714 N N . VAL A 1 89 ? 16.818 1.732 -13.757 1.00 95.50 89 VAL A N 1
ATOM 715 C CA . VAL A 1 89 ? 18.148 1.211 -13.403 1.00 95.50 89 VAL A CA 1
ATOM 716 C C . VAL A 1 89 ? 18.242 0.944 -11.903 1.00 95.50 89 VAL A C 1
ATOM 718 O O . VAL A 1 89 ? 18.737 -0.107 -11.494 1.00 95.50 89 VAL A O 1
ATOM 721 N N . TRP A 1 90 ? 17.730 1.856 -11.076 1.00 94.19 90 TRP A N 1
ATOM 722 C CA . TRP A 1 90 ? 17.679 1.666 -9.630 1.00 94.19 90 TRP A CA 1
ATOM 723 C C . TRP A 1 90 ? 16.802 0.473 -9.230 1.00 94.19 90 TRP A C 1
ATOM 725 O O . TRP A 1 90 ? 17.194 -0.305 -8.362 1.00 94.19 90 TRP A O 1
ATOM 735 N N . ALA A 1 91 ? 15.644 0.289 -9.868 1.00 92.69 91 ALA A N 1
ATOM 736 C CA . ALA A 1 91 ? 14.749 -0.826 -9.570 1.00 92.69 91 ALA A CA 1
ATOM 737 C C . ALA A 1 91 ? 15.414 -2.180 -9.850 1.00 92.69 91 ALA A C 1
ATOM 739 O O . ALA A 1 91 ? 15.369 -3.068 -9.002 1.00 92.69 91 ALA A O 1
ATOM 740 N N . ARG A 1 92 ? 16.094 -2.297 -10.999 1.00 92.62 92 ARG A N 1
ATOM 741 C CA . ARG A 1 92 ? 16.848 -3.494 -11.414 1.00 92.62 92 ARG A CA 1
ATOM 742 C C . ARG A 1 92 ? 18.034 -3.809 -10.498 1.00 92.62 92 ARG A C 1
ATOM 744 O O . ARG A 1 92 ? 18.469 -4.954 -10.436 1.00 92.62 92 ARG A O 1
ATOM 751 N N . SER A 1 93 ? 18.585 -2.806 -9.811 1.00 92.38 93 SER A N 1
ATOM 752 C CA . SER A 1 93 ? 19.712 -2.994 -8.889 1.00 92.38 93 SER A CA 1
ATOM 753 C C . SER A 1 93 ? 19.289 -3.425 -7.483 1.00 92.38 93 SER A C 1
ATOM 755 O O . SER A 1 93 ? 20.149 -3.750 -6.662 1.00 92.38 93 SER A O 1
ATOM 757 N N . GLN A 1 94 ? 17.986 -3.434 -7.179 1.00 88.50 94 GLN A N 1
ATOM 758 C CA . GLN A 1 94 ? 17.500 -3.894 -5.883 1.00 88.50 94 GLN A CA 1
ATOM 759 C C . GLN A 1 94 ? 17.615 -5.421 -5.755 1.00 88.50 94 GLN A C 1
ATOM 761 O O . GLN A 1 94 ? 17.405 -6.143 -6.730 1.00 88.50 94 GLN A O 1
ATOM 766 N N . PRO A 1 95 ? 17.902 -5.942 -4.549 1.00 83.94 95 PRO A N 1
ATOM 767 C CA . PRO A 1 95 ? 17.881 -7.379 -4.320 1.00 83.94 95 PRO A CA 1
ATOM 768 C C . PRO A 1 95 ? 16.455 -7.941 -4.498 1.00 83.94 95 PRO A C 1
ATOM 770 O O . PRO A 1 95 ? 15.485 -7.232 -4.196 1.00 83.94 95 PRO A O 1
ATOM 773 N N . PRO A 1 96 ? 16.316 -9.215 -4.918 1.00 78.06 96 PRO A N 1
ATOM 774 C CA . PRO A 1 96 ? 15.033 -9.912 -4.981 1.00 78.06 96 PRO A CA 1
ATOM 775 C C . PRO A 1 96 ? 14.221 -9.761 -3.691 1.00 78.06 96 PRO A C 1
ATOM 777 O O . PRO A 1 96 ? 14.770 -9.852 -2.586 1.00 78.06 96 PRO A O 1
ATOM 780 N N . LEU A 1 97 ? 12.903 -9.576 -3.812 1.00 72.25 97 LEU A N 1
ATOM 781 C CA . LEU A 1 97 ? 12.036 -9.303 -2.653 1.00 72.25 97 LEU A CA 1
ATOM 782 C C . LEU A 1 97 ? 12.087 -10.416 -1.595 1.00 72.25 97 LEU A C 1
ATOM 784 O O . LEU A 1 97 ? 12.048 -10.124 -0.401 1.00 72.25 97 LEU A O 1
ATOM 788 N N . ALA A 1 98 ? 12.270 -11.667 -2.025 1.00 64.25 98 ALA A N 1
ATOM 789 C CA . ALA A 1 98 ? 12.416 -12.823 -1.141 1.00 64.25 98 ALA A CA 1
ATOM 790 C C . ALA A 1 98 ? 13.605 -12.708 -0.163 1.00 64.25 98 ALA A C 1
ATOM 792 O O . ALA A 1 98 ? 13.532 -13.214 0.955 1.00 64.25 98 ALA A O 1
ATOM 793 N N . LEU A 1 99 ? 14.686 -12.021 -0.551 1.00 58.91 99 LEU A N 1
ATOM 794 C CA . LEU A 1 99 ? 15.832 -11.763 0.331 1.00 58.91 99 LEU A CA 1
ATOM 795 C C . LEU A 1 99 ? 15.550 -10.591 1.283 1.00 58.91 99 LEU A C 1
ATOM 797 O O . LEU A 1 99 ? 15.929 -10.634 2.450 1.00 58.91 99 LEU A O 1
ATOM 801 N N . ARG A 1 100 ? 14.797 -9.582 0.826 1.00 55.28 100 ARG A N 1
ATOM 802 C CA . ARG A 1 100 ? 14.375 -8.441 1.655 1.00 55.28 100 ARG A CA 1
ATOM 803 C C . ARG A 1 100 ? 13.441 -8.844 2.796 1.00 55.28 100 ARG A C 1
ATOM 805 O O . ARG A 1 100 ? 13.554 -8.296 3.889 1.00 55.28 100 ARG A O 1
ATOM 812 N N . GLU A 1 101 ? 12.526 -9.786 2.567 1.00 55.00 101 GLU A N 1
ATOM 813 C CA . GLU A 1 101 ? 11.647 -10.304 3.627 1.00 55.00 101 GLU A CA 1
ATOM 814 C C . GLU A 1 101 ? 12.448 -11.000 4.739 1.00 55.00 101 GLU A C 1
ATOM 816 O O . GLU A 1 101 ? 12.144 -10.824 5.919 1.00 55.00 101 GLU A O 1
ATOM 821 N N . GLN A 1 102 ? 13.513 -11.729 4.387 1.00 50.62 102 GLN A N 1
ATOM 822 C CA . GLN A 1 102 ? 14.410 -12.356 5.365 1.00 50.62 102 GLN A CA 1
ATOM 823 C C . GLN A 1 102 ? 15.206 -11.319 6.171 1.00 50.62 102 GLN A C 1
ATOM 825 O O . GLN A 1 102 ? 15.352 -11.478 7.382 1.00 50.62 102 GLN A O 1
ATOM 830 N N . GLU A 1 103 ? 15.676 -10.242 5.536 1.00 52.69 103 GLU A N 1
ATOM 831 C CA . GLU A 1 103 ? 16.389 -9.142 6.206 1.00 52.69 103 GLU A CA 1
ATOM 832 C C . GLU A 1 103 ? 15.497 -8.313 7.142 1.00 52.69 103 GLU A C 1
ATOM 834 O O . GLU A 1 103 ? 15.937 -7.886 8.208 1.00 52.69 103 GLU A O 1
ATOM 839 N N . VAL A 1 104 ? 14.240 -8.064 6.766 1.00 54.41 104 VAL A N 1
ATOM 840 C CA . VAL A 1 104 ? 13.287 -7.345 7.628 1.00 54.41 104 VAL A CA 1
ATOM 841 C C . VAL A 1 104 ? 12.892 -8.212 8.822 1.00 54.41 104 VAL A C 1
ATOM 843 O O . VAL A 1 104 ? 12.912 -7.736 9.956 1.00 54.41 104 VAL A O 1
ATOM 846 N N . ASN A 1 105 ? 12.608 -9.496 8.595 1.00 50.72 105 ASN A N 1
ATOM 847 C CA . ASN A 1 105 ? 12.266 -10.423 9.673 1.00 50.72 105 ASN A CA 1
ATOM 848 C C . ASN A 1 105 ? 13.434 -10.651 10.645 1.00 50.72 105 ASN A C 1
ATOM 850 O O . ASN A 1 105 ? 13.196 -10.823 11.838 1.00 50.72 105 ASN A O 1
ATOM 854 N N . SER A 1 106 ? 14.684 -10.629 10.168 1.00 51.03 106 SER A N 1
ATOM 855 C CA . SER A 1 106 ? 15.853 -10.755 11.042 1.00 5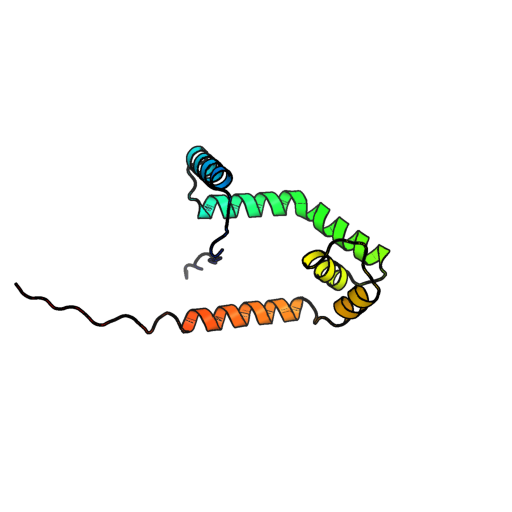1.03 106 SER A CA 1
ATOM 856 C C . SER A 1 106 ? 16.097 -9.492 11.870 1.00 51.03 106 SER A C 1
ATOM 858 O O . SER A 1 106 ? 16.333 -9.615 13.067 1.00 51.03 106 SER A O 1
ATOM 860 N N . LYS A 1 107 ? 15.955 -8.287 11.298 1.00 50.03 107 LYS A N 1
ATOM 861 C CA . LYS A 1 107 ? 16.097 -7.015 12.038 1.00 50.03 107 LYS A CA 1
ATOM 862 C C . LYS A 1 107 ? 15.068 -6.843 13.157 1.00 50.03 107 LYS A C 1
ATOM 864 O O . LYS A 1 107 ? 15.446 -6.468 14.261 1.00 50.03 107 LYS A O 1
ATOM 869 N N . ILE A 1 108 ? 13.808 -7.209 12.912 1.00 50.41 108 ILE A N 1
ATOM 870 C CA . ILE A 1 108 ? 12.750 -7.203 13.942 1.00 50.41 108 ILE A CA 1
ATOM 871 C C . ILE A 1 108 ? 13.096 -8.153 15.106 1.00 50.41 108 ILE A C 1
ATOM 873 O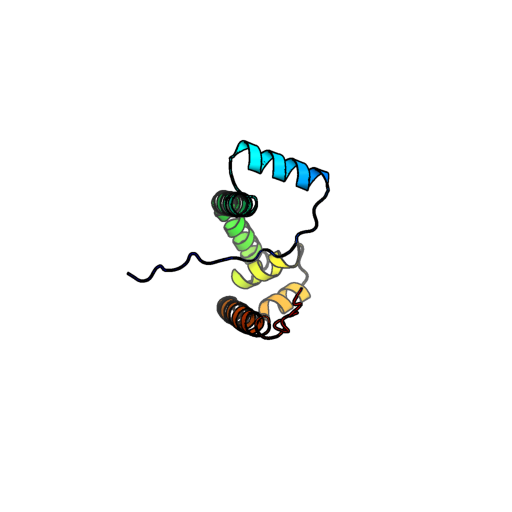 O . ILE A 1 108 ? 12.732 -7.896 16.251 1.00 50.41 108 ILE A O 1
ATOM 877 N N . GLY A 1 109 ? 13.825 -9.241 14.835 1.00 42.25 109 GLY A N 1
ATOM 878 C CA . GLY A 1 109 ? 14.273 -10.187 15.859 1.00 42.25 109 GLY A CA 1
ATOM 879 C C . GLY A 1 109 ? 15.386 -9.665 16.776 1.00 42.25 109 GLY A C 1
ATOM 880 O O . GLY A 1 109 ? 15.506 -10.163 17.891 1.00 42.25 109 GLY A O 1
ATOM 881 N N . TYR A 1 110 ? 16.178 -8.678 16.339 1.00 39.00 110 TYR A N 1
ATOM 882 C CA . TYR A 1 110 ? 17.257 -8.095 17.149 1.00 39.00 110 TYR A CA 1
ATOM 883 C C . TYR A 1 110 ? 16.775 -6.925 18.018 1.00 39.00 110 TYR A C 1
ATOM 885 O O . TYR A 1 110 ? 17.174 -6.842 19.174 1.00 39.00 110 TYR A O 1
ATOM 893 N N . GLU A 1 111 ? 15.861 -6.083 17.524 1.00 41.19 111 GLU A N 1
ATOM 894 C CA . GLU A 1 111 ? 15.307 -4.963 18.311 1.00 41.19 111 GLU A CA 1
ATOM 895 C C . GLU A 1 111 ? 14.455 -5.440 19.505 1.00 41.19 111 GLU A C 1
ATOM 897 O O . GLU A 1 111 ? 14.407 -4.784 20.539 1.00 41.19 111 GLU A O 1
ATOM 902 N N . ALA A 1 112 ? 13.840 -6.626 19.416 1.00 43.59 112 ALA A N 1
ATOM 903 C CA . ALA A 1 112 ? 13.046 -7.204 20.504 1.00 43.59 112 ALA A CA 1
ATOM 904 C C . ALA A 1 112 ? 13.876 -7.751 21.688 1.00 43.59 112 ALA A C 1
ATOM 906 O O . ALA A 1 112 ? 13.293 -8.137 22.697 1.00 43.59 112 ALA A O 1
ATOM 907 N N . LEU A 1 113 ? 15.208 -7.825 21.572 1.00 42.38 113 LEU A N 1
ATOM 908 C CA . LEU A 1 113 ? 16.089 -8.366 22.618 1.00 42.38 113 LEU A CA 1
ATOM 909 C C . LEU A 1 113 ? 16.825 -7.286 23.424 1.00 42.38 113 LEU A C 1
ATOM 911 O O . LEU A 1 113 ? 17.427 -7.618 24.442 1.00 42.38 113 LEU A O 1
ATOM 915 N N . GLU A 1 114 ? 16.780 -6.019 23.004 1.00 43.44 114 GLU A N 1
ATOM 916 C CA . GLU A 1 114 ? 17.493 -4.927 23.687 1.00 43.44 114 GLU A CA 1
ATOM 917 C C . GLU A 1 114 ? 16.619 -4.140 24.686 1.00 43.44 114 GLU A C 1
ATOM 919 O O . GLU A 1 114 ? 17.160 -3.409 25.511 1.00 43.44 114 GLU A O 1
ATOM 924 N N . GLU A 1 115 ? 15.289 -4.314 24.689 1.00 45.19 115 GLU A N 1
ATOM 925 C CA . GLU A 1 115 ? 14.382 -3.555 25.576 1.00 45.19 115 GLU A CA 1
ATOM 926 C C . GL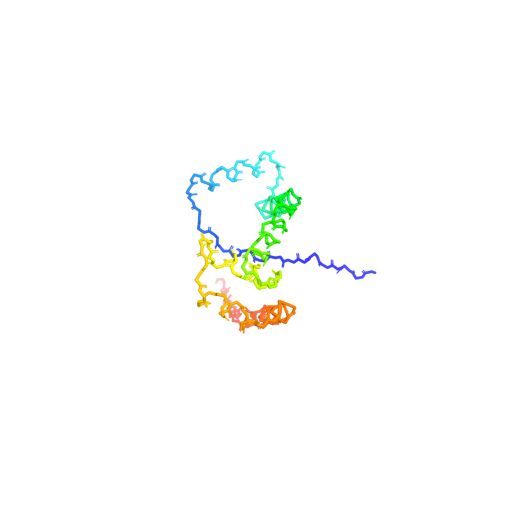U A 1 115 ? 14.068 -4.220 26.937 1.00 45.19 115 GLU A C 1
ATOM 928 O O . GLU A 1 115 ? 13.420 -3.592 27.774 1.00 45.19 115 GLU A O 1
ATOM 933 N N . GLU A 1 116 ? 14.525 -5.449 27.223 1.00 46.19 116 GLU A N 1
ATOM 934 C CA . GLU A 1 116 ? 14.177 -6.141 28.485 1.00 46.19 116 GLU A CA 1
ATOM 935 C C . GLU A 1 116 ? 15.174 -5.972 29.656 1.00 46.19 116 GLU A C 1
ATOM 937 O O . GLU A 1 116 ? 14.884 -6.468 30.743 1.00 46.19 116 GLU A O 1
ATOM 942 N N . ASP A 1 117 ? 16.294 -5.242 29.518 1.00 44.72 117 ASP A N 1
ATOM 943 C CA . ASP A 1 117 ? 17.339 -5.199 30.574 1.00 44.72 117 ASP A CA 1
ATOM 944 C C . ASP A 1 117 ? 17.607 -3.823 31.224 1.00 44.72 117 ASP A C 1
ATOM 946 O O . ASP A 1 117 ? 18.647 -3.601 31.843 1.00 44.72 117 ASP A O 1
ATOM 950 N N . SER A 1 118 ? 16.670 -2.869 31.152 1.00 44.16 118 SER A N 1
ATOM 951 C CA . SER A 1 118 ? 16.809 -1.596 31.883 1.00 44.16 118 SER A CA 1
ATOM 952 C C . SER A 1 118 ? 15.554 -1.218 32.663 1.00 44.16 118 SER A C 1
ATOM 954 O O . SER A 1 118 ? 14.791 -0.341 32.261 1.00 44.16 118 SER A O 1
ATOM 956 N N . GLY A 1 119 ? 15.335 -1.851 33.817 1.00 44.25 119 GLY A N 1
ATOM 957 C CA . GLY A 1 119 ? 14.276 -1.394 34.715 1.00 44.25 119 GLY A CA 1
ATOM 958 C C . GLY A 1 119 ? 13.979 -2.286 35.908 1.00 44.25 119 GLY A C 1
ATOM 959 O O . GLY A 1 119 ? 12.847 -2.734 36.050 1.00 44.25 119 GLY A O 1
ATOM 960 N N . ASN A 1 120 ? 14.947 -2.518 36.800 1.00 41.09 120 ASN A N 1
ATOM 961 C CA . ASN A 1 120 ? 14.603 -2.968 38.149 1.00 41.09 120 ASN A CA 1
ATOM 962 C C . ASN A 1 120 ? 15.560 -2.403 39.211 1.00 41.09 120 ASN A C 1
ATOM 964 O O . ASN A 1 120 ? 16.514 -3.055 39.629 1.00 41.09 120 ASN A O 1
ATOM 968 N N . SER A 1 121 ? 15.285 -1.183 39.676 1.00 39.06 121 SER A N 1
ATOM 969 C CA . SER A 1 121 ? 15.710 -0.729 41.003 1.00 39.06 121 SER A CA 1
ATOM 970 C C . SER A 1 121 ? 14.456 -0.474 41.834 1.00 39.06 121 SER A C 1
ATOM 972 O O . SER A 1 121 ? 13.709 0.469 41.587 1.00 39.06 121 SER A O 1
ATOM 974 N N . VAL A 1 122 ? 14.214 -1.389 42.766 1.00 43.50 122 VAL A N 1
ATOM 975 C CA . VAL A 1 122 ? 13.067 -1.446 43.671 1.00 43.50 122 VAL A CA 1
ATOM 976 C C . VAL A 1 122 ? 13.177 -0.335 44.718 1.00 43.50 122 VAL A C 1
ATOM 978 O O . VAL A 1 122 ? 14.064 -0.384 45.571 1.00 43.50 122 VAL A O 1
ATOM 981 N N . ASP A 1 123 ? 12.252 0.627 44.697 1.00 41.5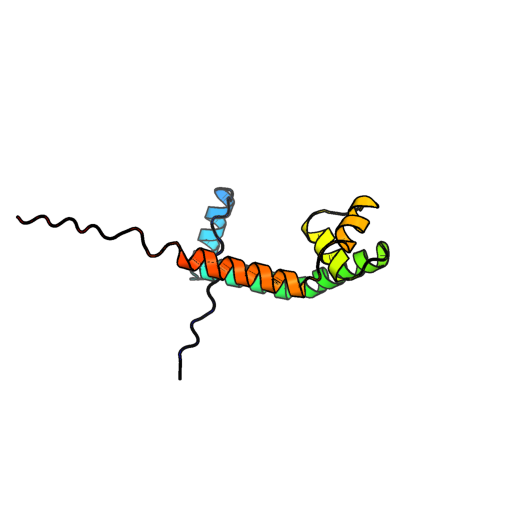9 123 ASP A N 1
ATOM 982 C CA . ASP A 1 123 ? 12.008 1.523 45.831 1.00 41.59 123 ASP A CA 1
ATOM 983 C C . ASP A 1 123 ? 11.408 0.709 46.984 1.00 41.59 123 ASP A C 1
ATOM 985 O O . ASP A 1 123 ? 10.265 0.253 46.933 1.00 41.59 123 ASP A O 1
ATOM 989 N N . SER A 1 124 ? 12.199 0.503 48.036 1.00 41.38 124 SER A N 1
ATOM 990 C CA . SER A 1 124 ? 11.728 -0.052 49.305 1.00 41.38 124 SER A CA 1
ATOM 991 C C . SER A 1 124 ? 11.566 1.089 50.301 1.00 41.38 124 SER A C 1
ATOM 993 O O . SER A 1 124 ? 12.543 1.541 50.891 1.00 41.38 124 SER A O 1
ATOM 995 N N . ASN A 1 125 ? 10.331 1.547 50.496 1.00 40.16 125 ASN A N 1
ATOM 996 C CA . ASN A 1 125 ? 9.968 2.421 51.606 1.00 40.16 125 ASN A CA 1
ATOM 997 C C . ASN A 1 125 ? 9.283 1.575 52.692 1.00 40.16 125 ASN A C 1
ATOM 999 O O . ASN A 1 125 ? 8.276 0.932 52.380 1.00 40.16 125 ASN A O 1
ATOM 1003 N N . PRO A 1 126 ? 9.758 1.562 53.947 1.00 47.25 126 PRO A N 1
ATOM 1004 C CA . PRO A 1 126 ? 8.940 1.116 55.059 1.00 47.25 126 PRO A CA 1
ATOM 1005 C C . PRO A 1 126 ? 8.569 2.296 55.969 1.00 47.25 126 PRO A C 1
ATOM 1007 O O . PRO A 1 126 ? 9.442 2.906 56.578 1.00 47.25 126 PRO A O 1
ATOM 1010 N N . SER A 1 127 ? 7.251 2.508 56.047 1.00 42.09 127 SER A N 1
ATOM 1011 C CA . SER A 1 127 ? 6.437 3.029 57.163 1.00 42.09 127 SER A CA 1
ATOM 1012 C C . SER A 1 127 ? 6.805 4.353 57.833 1.00 42.09 127 SER A C 1
ATOM 1014 O O . SER A 1 127 ? 7.771 4.386 58.624 1.00 42.09 127 SER A O 1
#

Foldseek 3Di:
DDPPPPDDDDPDDDDDDPVVVVVLVVVCVVVVHDSVVSVVVVVVVVCVVCVVVLQVQLVVQCVVVVHDSQLSVVLVVPDDDDDDVVSSVVSVPDDGVVVVVVVVVVVVVVVVPPPPPPDDDDDDDDD

Sequence (127 aa):
MKDAGMPRFNIGSADLSEEDIDWFKVACNLSGESIRAKIGHIITGHLTRFKSQYVRKVDYVARQYGVTWEEAFILLRQKSPPFTEEDLVWARSQPPLALREQEVNSKIGYEALEEEDSGNSVDSNPS